Protein AF-A0A225DTZ7-F1 (afdb_monomer)

InterPro domains:
  IPR029058 Alpha/Beta hydrolase fold [G3DSA:3.40.50.1820] (4-87)
  IPR029058 Alpha/Beta hydrolase fold [SSF53474] (33-86)

Nearest PDB structures (foldseek):
  4f21-assembly6_F  TM=7.466E-01  e=1.133E-01  Francisella tularensis subsp. tularensis SCHU S4
  4f21-assembly5_E  TM=7.438E-01  e=1.487E-01  Francisella tularensis subsp. tularensis SCHU S4
  5aoa-assembly1_A  TM=7.988E-01  e=5.057E-01  Thermogutta terrifontis
  7bfr-assembly1_A  TM=8.041E-01  e=6.202E-01  Thermogutta terrifontis
  5ao9-assembly1_A  TM=8.011E-01  e=6.639E-01  Thermogutta terrifontis

Secondary structure (DSSP, 8-state):
--HHHHHHHHHHH-----HHHHHHTTSGGG---TTS----EEEEEETT-SSS-HHHHHHHHHH---TT--EEEEEETT-----TT-GGG-

Organism: NCBI:txid1908690

Solvent-accessible surface area (backbone atoms only — not comparable to full-atom values): 5616 Å² total; per-residue (Å²): 132,53,73,68,57,49,52,51,47,44,73,74,66,65,72,98,72,64,75,60,66,71,51,47,55,77,40,81,88,43,67,75,74,49,72,54,81,52,73,79,41,80,36,73,27,20,69,57,15,88,84,61,49,32,69,54,39,52,52,56,28,67,58,50,68,31,87,94,34,47,60,42,73,48,76,40,79,94,28,48,69,89,52,90,78,46,74,83,80,108

Sequence (90 aa):
MTANESNAAFAETATHDSRNILSDCLLETGHIDLTRPHVPLLFVGAEDDEIIPAQLCVKNAAAYKDVGSMANYVEFPKRGHFICGDPKWK

Radius of gyration: 16.47 Å; Cα contacts (8 Å, |Δi|>4): 103; chains: 1; bounding box: 37×22×41 Å

Mean predicted aligned error: 4.2 Å

Foldseek 3Di:
DDP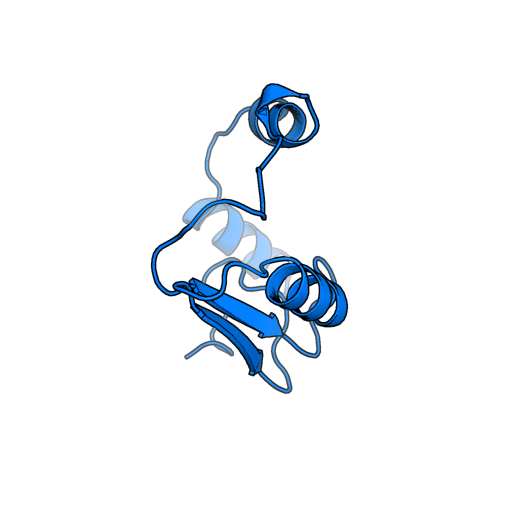VVVVVLCVVDPDDDDPVVVVVCVDPNVDDDLADADEEEEQEEECAAPPQHLVVSVVVQVSRDHPNYHRYYDYDYPDYDDDSNPPVVD

pLDDT: mean 92.77, std 4.6, range [74.81, 97.94]

Structure (mmCIF, N/CA/C/O backbone):
data_AF-A0A225DTZ7-F1
#
_entry.id   AF-A0A225DTZ7-F1
#
loop_
_atom_site.group_PDB
_atom_site.id
_atom_site.type_symbol
_atom_site.label_atom_id
_atom_site.label_alt_id
_atom_site.label_comp_id
_atom_site.label_asym_id
_atom_site.label_entity_id
_atom_site.label_seq_id
_atom_site.pdbx_PDB_ins_code
_atom_site.Cartn_x
_atom_site.Cartn_y
_atom_site.Cartn_z
_atom_site.occupancy
_atom_site.B_iso_or_equiv
_atom_site.auth_seq_id
_atom_site.auth_comp_id
_atom_site.auth_asym_id
_atom_site.auth_atom_id
_atom_site.pdbx_PDB_model_num
ATOM 1 N N . MET A 1 1 ? -18.905 4.489 12.657 1.00 74.81 1 MET A N 1
ATOM 2 C CA . MET A 1 1 ? -18.166 4.193 13.893 1.00 74.81 1 MET A CA 1
ATOM 3 C C . MET A 1 1 ? -18.548 5.227 14.936 1.00 74.81 1 MET A C 1
ATOM 5 O O . MET A 1 1 ? -18.477 6.419 14.653 1.00 74.81 1 MET A O 1
ATOM 9 N N . THR A 1 2 ? -19.022 4.784 16.092 1.00 92.06 2 THR A N 1
ATOM 10 C CA . THR A 1 2 ? -19.252 5.635 17.267 1.00 92.06 2 THR A CA 1
ATOM 11 C C . THR A 1 2 ? -17.939 5.861 18.024 1.00 92.06 2 THR A C 1
ATOM 13 O O . THR A 1 2 ? -16.963 5.142 17.815 1.00 92.06 2 THR A O 1
ATOM 16 N N . ALA A 1 3 ? -17.896 6.832 18.940 1.00 93.62 3 ALA A N 1
ATOM 17 C CA . ALA A 1 3 ? -16.700 7.076 19.753 1.00 93.62 3 ALA A CA 1
ATOM 18 C C . ALA A 1 3 ? -16.294 5.852 20.601 1.00 93.62 3 ALA A C 1
ATOM 20 O O . ALA A 1 3 ? -15.111 5.557 20.728 1.00 93.62 3 ALA A O 1
ATOM 21 N N . ASN A 1 4 ? -17.266 5.102 21.133 1.00 96.06 4 ASN A N 1
ATOM 22 C CA . ASN A 1 4 ? -16.988 3.899 21.923 1.00 96.06 4 ASN A CA 1
ATOM 23 C C . ASN A 1 4 ? -16.372 2.783 21.071 1.00 96.06 4 ASN A C 1
ATOM 25 O O . ASN A 1 4 ? -15.408 2.158 21.501 1.00 96.06 4 ASN A O 1
ATOM 29 N N . GLU A 1 5 ? -16.889 2.570 19.857 1.00 91.69 5 GLU A N 1
ATOM 30 C CA . GLU A 1 5 ? -16.316 1.613 18.900 1.00 91.69 5 GLU A CA 1
ATOM 31 C C . GLU A 1 5 ? -14.889 2.011 18.508 1.00 91.69 5 GLU A C 1
ATOM 33 O O . GLU A 1 5 ? -13.999 1.166 18.485 1.00 91.69 5 GLU A O 1
ATOM 38 N N . SER A 1 6 ? -14.652 3.307 18.281 1.00 91.31 6 SER A N 1
ATOM 39 C CA . SER A 1 6 ? -13.319 3.836 17.979 1.00 91.31 6 SER A CA 1
ATOM 40 C C . SER A 1 6 ? -12.328 3.600 19.115 1.00 91.31 6 SER A C 1
ATOM 42 O O . SER A 1 6 ? -11.198 3.187 18.871 1.00 91.31 6 SER A O 1
ATOM 44 N N . ASN A 1 7 ? -12.736 3.866 20.357 1.00 94.81 7 ASN A N 1
ATOM 45 C CA . ASN A 1 7 ? -11.876 3.695 21.526 1.00 94.81 7 ASN A CA 1
ATOM 46 C C . ASN A 1 7 ? -11.557 2.219 21.780 1.00 94.81 7 ASN A C 1
ATOM 48 O O . ASN A 1 7 ? -10.427 1.893 22.134 1.00 94.81 7 ASN A O 1
ATOM 52 N N . ALA A 1 8 ? -12.537 1.332 21.581 1.00 94.12 8 ALA A N 1
ATOM 53 C CA . ALA A 1 8 ? -12.331 -0.107 21.690 1.00 94.12 8 ALA A CA 1
ATOM 54 C C . ALA A 1 8 ? -11.340 -0.607 20.627 1.00 94.12 8 ALA A C 1
ATOM 56 O O . ALA A 1 8 ? -10.369 -1.271 20.979 1.00 94.12 8 ALA A O 1
ATOM 57 N N . ALA A 1 9 ? -11.524 -0.212 19.360 1.00 92.38 9 ALA A N 1
ATOM 58 C CA . ALA A 1 9 ? -10.602 -0.557 18.278 1.00 92.38 9 ALA A CA 1
ATOM 59 C C . ALA A 1 9 ? -9.183 -0.031 18.547 1.00 92.38 9 ALA A C 1
ATOM 61 O O . ALA A 1 9 ? -8.212 -0.762 18.381 1.00 92.38 9 ALA A O 1
ATOM 62 N N . PHE A 1 10 ? -9.054 1.207 19.037 1.00 92.38 10 PHE A N 1
ATOM 63 C CA . PHE A 1 10 ? -7.760 1.762 19.434 1.00 92.38 10 PHE A CA 1
ATOM 64 C C . PHE A 1 10 ? -7.102 0.930 20.540 1.00 92.38 10 PHE A C 1
ATOM 66 O O . PHE A 1 10 ? -5.938 0.567 20.415 1.00 92.38 10 PHE A O 1
ATOM 73 N N . ALA A 1 11 ? -7.833 0.594 21.604 1.00 94.44 11 ALA A N 1
ATOM 74 C CA . ALA A 1 11 ? -7.290 -0.202 22.703 1.00 94.44 11 ALA A CA 1
ATOM 75 C C . ALA A 1 11 ? -6.848 -1.610 22.262 1.00 94.44 11 ALA A C 1
ATOM 77 O O . ALA A 1 11 ? -5.903 -2.153 22.829 1.00 94.44 11 ALA A O 1
ATOM 78 N N . GLU A 1 12 ? -7.518 -2.192 21.265 1.00 94.06 12 GLU A N 1
ATOM 79 C CA . GLU A 1 12 ? -7.208 -3.523 20.738 1.00 94.06 12 GLU A CA 1
ATOM 80 C C . GLU A 1 12 ? -6.028 -3.520 19.758 1.00 94.06 12 GLU A C 1
ATOM 82 O O . GLU A 1 12 ? -5.181 -4.412 19.818 1.00 94.06 12 GLU A O 1
ATOM 87 N N . THR A 1 13 ? -5.963 -2.540 18.849 1.00 92.12 13 THR A N 1
ATOM 88 C CA . THR A 1 13 ? -5.049 -2.601 17.696 1.00 92.12 13 THR A CA 1
ATOM 89 C C . THR A 1 13 ? -3.927 -1.569 17.717 1.00 92.12 13 THR A C 1
ATOM 91 O O . THR A 1 13 ? -3.012 -1.674 16.901 1.00 92.12 13 THR A O 1
ATOM 94 N N . ALA A 1 14 ? -3.983 -0.543 18.571 1.00 91.06 14 ALA A N 1
ATOM 95 C CA . ALA A 1 14 ? -2.943 0.482 18.591 1.00 91.06 14 ALA A CA 1
ATOM 96 C C . ALA A 1 14 ? -1.624 -0.080 19.136 1.00 91.06 14 ALA A C 1
ATOM 98 O O . ALA A 1 14 ? -1.558 -0.654 20.224 1.00 91.06 14 ALA A O 1
ATOM 99 N N . THR A 1 15 ? -0.548 0.139 18.388 1.00 88.31 15 THR A N 1
ATOM 100 C CA . THR A 1 15 ? 0.812 -0.229 18.778 1.00 88.31 15 THR A CA 1
ATOM 101 C C . THR A 1 15 ? 1.592 1.006 19.210 1.00 88.31 15 THR A C 1
ATOM 103 O O . THR A 1 15 ? 1.436 2.091 18.651 1.00 88.31 15 THR A O 1
ATOM 106 N N . HIS A 1 16 ? 2.461 0.846 20.207 1.00 86.62 16 HIS A N 1
ATOM 107 C CA . HIS A 1 16 ? 3.365 1.911 20.629 1.00 86.62 16 HIS A CA 1
ATOM 108 C C . HIS A 1 16 ? 4.518 1.994 19.633 1.00 86.62 16 HIS A C 1
ATOM 110 O O . HIS A 1 16 ? 5.435 1.178 19.698 1.00 86.62 16 HIS A O 1
ATOM 116 N N . ASP A 1 17 ? 4.462 2.961 18.722 1.00 84.94 17 ASP A N 1
ATOM 117 C CA . ASP A 1 17 ? 5.516 3.171 17.735 1.00 84.94 17 ASP A CA 1
ATOM 118 C C . ASP A 1 17 ? 6.021 4.620 17.731 1.00 84.94 17 ASP A C 1
ATOM 120 O O . ASP A 1 17 ? 5.303 5.567 18.080 1.00 84.94 17 ASP A O 1
ATOM 124 N N . SER A 1 18 ? 7.290 4.799 17.370 1.00 87.62 18 SER A N 1
ATOM 125 C CA . SER A 1 18 ? 7.902 6.119 17.264 1.00 87.62 18 SER A CA 1
ATOM 126 C C . SER A 1 18 ? 7.415 6.820 16.004 1.00 87.62 18 SER A C 1
ATOM 128 O O . SER A 1 18 ? 7.498 6.282 14.903 1.00 87.62 18 SER A O 1
ATOM 130 N N . ARG A 1 19 ? 7.025 8.092 16.129 1.00 81.00 19 ARG A N 1
ATOM 131 C CA . ARG A 1 19 ? 6.717 8.935 14.960 1.00 81.00 19 ARG A CA 1
ATOM 132 C C . ARG A 1 19 ? 7.892 9.069 13.983 1.00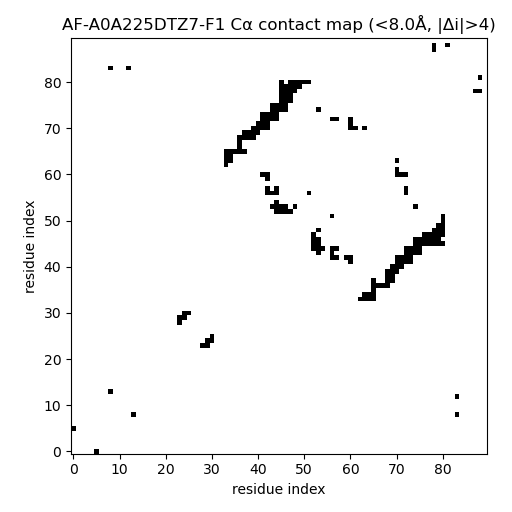 81.00 19 ARG A C 1
ATOM 134 O O . ARG A 1 19 ? 7.666 9.353 12.809 1.00 81.00 19 ARG A O 1
ATOM 141 N N . ASN A 1 20 ? 9.123 8.852 14.445 1.00 83.31 20 ASN A N 1
ATOM 142 C CA . ASN A 1 20 ? 10.305 8.948 13.593 1.00 83.31 20 ASN A CA 1
ATOM 143 C C . ASN A 1 20 ? 10.375 7.807 12.570 1.00 83.31 20 ASN A C 1
ATOM 145 O O . ASN A 1 20 ? 10.812 8.049 11.454 1.00 83.31 20 ASN A O 1
ATOM 149 N N . ILE A 1 21 ? 9.860 6.613 12.892 1.00 82.31 21 ILE A N 1
ATOM 150 C CA . ILE A 1 21 ? 9.916 5.450 11.989 1.00 82.31 21 ILE A CA 1
ATOM 151 C C . ILE A 1 21 ? 9.190 5.731 10.667 1.00 82.31 21 ILE A C 1
ATOM 153 O O . ILE A 1 21 ? 9.710 5.425 9.600 1.00 82.31 21 ILE A O 1
ATOM 157 N N . LEU A 1 22 ? 8.035 6.401 10.714 1.00 81.69 22 LEU A N 1
ATOM 158 C CA . LEU A 1 22 ? 7.316 6.815 9.503 1.00 81.69 22 LEU A CA 1
ATOM 159 C C . LEU A 1 22 ? 8.060 7.898 8.709 1.00 81.69 22 LEU A C 1
ATOM 161 O O . LEU A 1 22 ? 7.919 7.984 7.492 1.00 81.69 22 LEU A O 1
ATOM 165 N N . SER A 1 23 ? 8.836 8.738 9.395 1.00 84.88 23 SER A N 1
ATOM 166 C CA . SER A 1 23 ? 9.563 9.846 8.768 1.00 84.88 23 SER A CA 1
ATOM 167 C C . SER A 1 23 ? 10.821 9.361 8.044 1.00 84.88 23 SER A C 1
ATOM 169 O O . SER A 1 23 ? 11.182 9.920 7.011 1.00 84.88 23 SER A O 1
ATOM 171 N N . ASP A 1 24 ? 11.454 8.293 8.534 1.00 85.94 24 ASP A N 1
ATOM 172 C CA . ASP A 1 24 ? 12.672 7.725 7.947 1.00 85.94 24 ASP A CA 1
ATOM 173 C C . ASP A 1 24 ? 12.447 7.174 6.530 1.00 85.94 24 ASP A C 1
ATOM 175 O O . ASP A 1 24 ? 13.354 7.209 5.696 1.00 85.94 24 ASP A O 1
ATOM 179 N N . CYS A 1 25 ? 11.224 6.732 6.212 1.00 85.06 25 CYS A N 1
ATOM 180 C CA . CYS A 1 25 ? 10.847 6.310 4.859 1.00 85.06 25 CYS A CA 1
ATOM 181 C C . CYS A 1 25 ? 10.876 7.456 3.832 1.00 85.06 25 CYS A C 1
ATOM 183 O O . CYS A 1 25 ? 10.893 7.189 2.633 1.00 85.06 25 CYS A O 1
ATOM 185 N N . LEU A 1 26 ? 10.868 8.716 4.283 1.00 88.19 26 LEU A N 1
ATOM 186 C CA . LEU A 1 26 ? 10.944 9.904 3.425 1.00 88.19 26 LEU A CA 1
ATOM 187 C C . LEU A 1 26 ? 12.385 10.389 3.207 1.00 88.19 26 LEU A C 1
ATOM 189 O O . LEU A 1 26 ? 12.606 11.318 2.431 1.00 88.19 26 LEU A O 1
ATOM 193 N N . LEU A 1 27 ? 13.355 9.799 3.910 1.00 90.94 27 LEU A N 1
ATOM 194 C CA . LEU A 1 27 ? 14.776 10.095 3.758 1.00 90.94 27 LEU A CA 1
ATOM 195 C C . LEU A 1 27 ? 15.399 9.218 2.662 1.00 90.94 27 LEU A C 1
ATOM 197 O O . LEU A 1 27 ? 14.795 8.262 2.183 1.00 90.94 27 LEU A O 1
ATOM 201 N N . GLU A 1 28 ? 16.658 9.495 2.318 1.00 91.81 28 GLU A N 1
ATOM 202 C CA . GLU A 1 28 ? 17.449 8.705 1.357 1.00 91.81 28 GLU A CA 1
ATOM 203 C C . GLU A 1 28 ? 17.480 7.203 1.692 1.00 91.81 28 GLU A C 1
ATOM 205 O O . GLU A 1 28 ? 17.528 6.355 0.805 1.00 91.81 28 GLU A O 1
ATOM 210 N N . THR A 1 29 ? 17.395 6.848 2.976 1.00 89.69 29 THR A N 1
ATOM 211 C CA . THR A 1 29 ? 17.328 5.455 3.443 1.00 89.69 29 THR A CA 1
ATOM 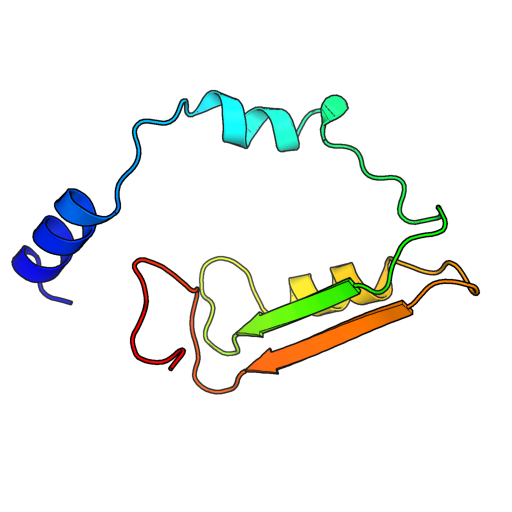212 C C . THR A 1 29 ? 16.073 4.713 2.987 1.00 89.69 29 THR A C 1
ATOM 214 O O . THR A 1 29 ? 16.090 3.486 2.928 1.00 89.69 29 THR A O 1
ATOM 217 N N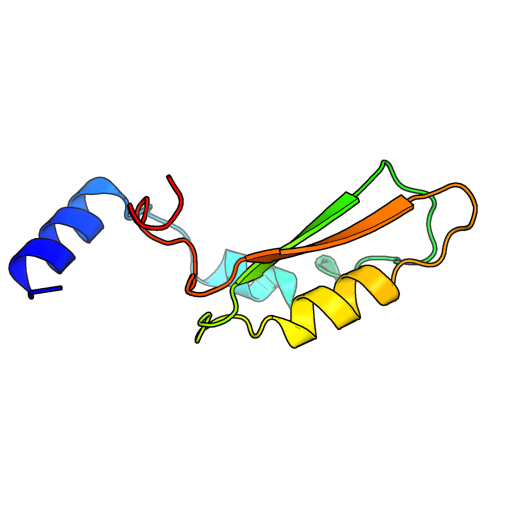 . GLY A 1 30 ? 14.996 5.435 2.669 1.00 89.06 30 GLY A N 1
ATOM 218 C CA . GLY A 1 30 ? 13.757 4.889 2.119 1.00 89.06 30 GLY A CA 1
ATOM 219 C C . GLY A 1 30 ? 13.752 4.761 0.593 1.00 89.06 30 GLY A C 1
ATOM 220 O O . GLY A 1 30 ? 12.758 4.298 0.035 1.00 89.06 30 GLY A O 1
ATOM 221 N N . HIS A 1 31 ? 14.823 5.161 -0.102 1.00 92.38 31 HIS A N 1
ATOM 222 C CA . HIS A 1 31 ? 14.882 5.095 -1.559 1.00 92.38 31 HIS A CA 1
ATOM 223 C C . HIS A 1 31 ? 14.862 3.643 -2.067 1.00 92.38 31 HIS A C 1
ATOM 225 O O . HIS A 1 31 ? 15.685 2.811 -1.679 1.00 92.38 31 HIS A O 1
ATOM 231 N N . ILE A 1 32 ? 13.964 3.357 -3.013 1.00 92.00 32 ILE A N 1
ATOM 232 C CA . ILE A 1 32 ? 13.829 2.047 -3.660 1.00 92.00 32 ILE A CA 1
ATOM 233 C C . ILE A 1 32 ? 14.265 2.162 -5.121 1.00 92.00 32 ILE A C 1
ATOM 235 O O . ILE A 1 32 ? 13.732 2.967 -5.880 1.00 92.00 32 ILE A O 1
ATOM 239 N N . ASP A 1 33 ? 15.204 1.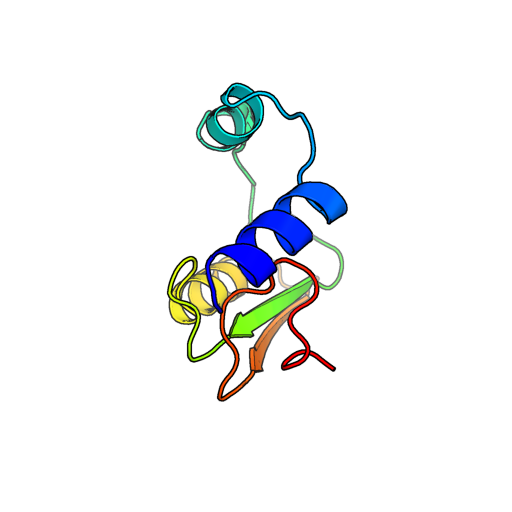311 -5.536 1.00 93.94 33 ASP A N 1
ATOM 240 C CA . ASP A 1 33 ? 15.574 1.168 -6.944 1.00 93.94 33 ASP A CA 1
ATOM 241 C C . ASP A 1 33 ? 14.583 0.244 -7.670 1.00 93.94 33 ASP A C 1
ATOM 243 O O . ASP A 1 33 ? 14.679 -0.984 -7.613 1.00 93.94 33 ASP A O 1
ATOM 247 N N . LEU A 1 34 ? 13.630 0.866 -8.365 1.00 94.56 34 LEU A N 1
ATOM 248 C CA . LEU A 1 34 ? 12.539 0.207 -9.094 1.00 94.56 34 LEU A CA 1
ATOM 249 C C . LEU A 1 34 ? 12.992 -0.491 -10.389 1.00 94.56 34 LEU A C 1
ATOM 251 O O . LEU A 1 34 ? 12.184 -1.139 -11.057 1.00 94.56 34 LEU A O 1
ATOM 255 N N . THR A 1 35 ? 14.263 -0.340 -10.773 1.00 94.12 35 THR A N 1
ATOM 256 C CA . THR A 1 35 ? 14.821 -0.961 -11.985 1.00 94.12 35 THR A CA 1
ATOM 257 C C . THR A 1 35 ? 15.400 -2.347 -11.730 1.00 94.12 35 THR A C 1
ATOM 259 O O . THR A 1 35 ? 15.700 -3.074 -12.676 1.00 94.12 35 THR A O 1
ATOM 262 N N . ARG A 1 36 ? 15.563 -2.729 -10.459 1.00 95.38 36 ARG A N 1
ATOM 263 C CA . ARG A 1 36 ? 16.163 -4.009 -10.087 1.00 95.38 36 ARG A CA 1
ATOM 264 C C . ARG A 1 36 ? 15.189 -5.168 -10.301 1.00 95.38 36 ARG A C 1
ATOM 266 O O . ARG A 1 36 ? 14.001 -5.015 -10.015 1.00 95.38 36 ARG A O 1
ATOM 273 N N . PRO A 1 37 ? 15.695 -6.353 -10.688 1.00 96.75 37 PRO A N 1
ATOM 274 C CA . PRO A 1 37 ? 14.902 -7.573 -10.674 1.00 96.75 37 PRO A CA 1
ATOM 275 C C . PRO A 1 37 ? 14.314 -7.849 -9.288 1.00 96.75 37 PRO A C 1
ATOM 277 O O . PRO A 1 37 ? 14.989 -7.667 -8.268 1.00 96.75 37 PRO A O 1
ATOM 280 N N . HIS A 1 38 ? 13.072 -8.319 -9.255 1.00 95.75 38 HIS A N 1
ATOM 281 C CA . HIS A 1 38 ? 12.315 -8.569 -8.038 1.00 95.75 38 HIS A CA 1
ATOM 282 C C . HIS A 1 38 ? 11.424 -9.810 -8.165 1.00 95.75 38 HIS A C 1
ATOM 284 O O . HIS A 1 38 ? 11.097 -10.288 -9.250 1.00 95.75 38 HIS A O 1
ATOM 290 N N . VAL A 1 39 ? 11.008 -10.344 -7.017 1.00 96.50 39 VAL A N 1
ATOM 291 C CA . VAL A 1 39 ? 9.984 -11.394 -6.962 1.00 96.50 39 VAL A CA 1
ATOM 292 C C . VAL A 1 39 ? 8.634 -10.851 -7.443 1.00 96.50 39 VAL A C 1
ATOM 294 O O . VAL A 1 39 ? 8.430 -9.638 -7.395 1.00 96.50 39 VAL A O 1
ATOM 297 N N . PRO A 1 40 ? 7.687 -11.702 -7.870 1.00 96.19 40 PRO A N 1
ATOM 298 C CA . PRO A 1 40 ? 6.343 -11.253 -8.209 1.00 96.19 40 PRO A CA 1
ATOM 299 C C . PRO A 1 40 ? 5.710 -10.390 -7.109 1.00 96.19 40 PRO A C 1
ATOM 301 O O . PRO A 1 40 ? 5.616 -10.819 -5.958 1.00 96.19 40 PRO A O 1
ATOM 304 N N . LEU A 1 41 ? 5.268 -9.187 -7.472 1.00 96.88 41 LEU A N 1
ATOM 305 C CA . LEU A 1 41 ? 4.588 -8.246 -6.585 1.00 96.88 41 LEU A CA 1
ATOM 306 C C . LEU A 1 41 ? 3.123 -8.094 -6.997 1.00 96.88 41 LEU A C 1
ATOM 308 O O . LEU A 1 41 ? 2.797 -8.023 -8.185 1.00 96.88 41 LEU A O 1
ATOM 312 N N . LEU A 1 42 ? 2.245 -7.995 -6.001 1.00 97.19 42 LEU A N 1
ATOM 313 C CA . LEU A 1 42 ? 0.844 -7.634 -6.180 1.00 97.19 42 LEU A CA 1
ATOM 314 C C . LEU A 1 42 ? 0.559 -6.353 -5.399 1.00 97.19 42 LEU A C 1
ATOM 316 O O . LEU A 1 42 ? 0.609 -6.340 -4.171 1.00 97.19 42 LEU A O 1
ATOM 320 N N . PHE A 1 43 ? 0.234 -5.293 -6.124 1.00 97.50 43 PHE A N 1
ATOM 321 C CA . PHE A 1 43 ? -0.265 -4.047 -5.569 1.00 97.50 43 PHE A CA 1
ATOM 322 C C . PHE A 1 43 ? -1.778 -4.136 -5.422 1.00 97.50 43 PHE A C 1
ATOM 324 O O . PHE A 1 43 ? -2.483 -4.557 -6.340 1.00 97.50 43 PHE A O 1
ATOM 331 N N . VAL A 1 44 ? -2.270 -3.712 -4.265 1.00 96.69 44 VAL A N 1
ATOM 332 C CA . VAL A 1 44 ? -3.694 -3.693 -3.948 1.00 96.69 44 VAL A CA 1
ATOM 333 C C . VAL A 1 44 ? -4.122 -2.248 -3.733 1.00 96.69 44 VAL A C 1
ATOM 335 O O . VAL A 1 44 ? -3.457 -1.500 -3.017 1.00 96.69 44 VAL A O 1
ATOM 338 N N . GLY A 1 45 ? -5.208 -1.847 -4.385 1.00 96.75 45 GLY A N 1
ATOM 339 C CA . GLY A 1 45 ? -5.881 -0.574 -4.142 1.00 96.75 45 GLY A CA 1
ATOM 340 C C . GLY A 1 45 ? -7.325 -0.791 -3.708 1.00 96.75 45 GLY A C 1
ATOM 341 O O . GLY A 1 45 ? -7.920 -1.827 -4.004 1.00 96.75 45 GLY A O 1
ATOM 342 N N . ALA A 1 46 ? -7.882 0.196 -3.017 1.00 96.94 46 ALA A N 1
ATOM 343 C CA . ALA A 1 46 ? -9.282 0.227 -2.622 1.00 96.94 46 ALA A CA 1
ATOM 344 C C . ALA A 1 46 ? -9.947 1.466 -3.239 1.00 96.94 46 ALA A C 1
ATOM 346 O O . ALA A 1 46 ? -9.388 2.558 -3.156 1.00 96.94 46 ALA A O 1
ATOM 347 N N . GLU A 1 47 ? -11.105 1.281 -3.879 1.00 95.81 47 GLU A N 1
ATOM 348 C CA . GLU A 1 47 ? -11.826 2.344 -4.607 1.00 95.81 47 GLU A CA 1
ATOM 349 C C . GLU A 1 47 ? -12.162 3.549 -3.710 1.00 95.81 47 GLU A C 1
ATOM 351 O O . GLU A 1 47 ? -11.976 4.692 -4.118 1.00 95.81 47 GLU A O 1
ATOM 356 N N . ASP A 1 48 ? -12.580 3.285 -2.469 1.00 95.75 48 ASP A N 1
ATOM 357 C CA . ASP A 1 48 ? -13.003 4.286 -1.483 1.00 95.75 48 ASP A CA 1
ATOM 358 C C . ASP A 1 48 ? -11.890 4.589 -0.449 1.00 95.75 48 ASP A C 1
ATOM 360 O O . ASP A 1 48 ? -12.178 4.944 0.700 1.00 95.75 48 ASP A O 1
ATOM 364 N N . ASP A 1 49 ? -10.609 4.354 -0.774 1.00 96.50 49 ASP A N 1
ATOM 365 C CA . ASP A 1 49 ? -9.495 4.675 0.134 1.00 96.50 49 ASP A CA 1
ATOM 366 C C . ASP A 1 49 ? -9.201 6.186 0.143 1.00 96.50 49 ASP A C 1
ATOM 368 O O . ASP A 1 49 ? -8.654 6.749 -0.805 1.00 96.50 49 ASP A O 1
ATOM 372 N N . GLU A 1 50 ? -9.544 6.830 1.259 1.00 94.75 50 GLU A N 1
ATOM 373 C CA . GLU A 1 50 ? -9.345 8.266 1.504 1.00 94.75 50 GLU A CA 1
ATOM 374 C C . GLU A 1 50 ? -7.945 8.615 2.056 1.00 94.75 50 GLU A C 1
ATOM 376 O O . GLU A 1 50 ? -7.612 9.791 2.205 1.00 94.75 50 GLU A O 1
ATOM 381 N N . ILE A 1 51 ? -7.119 7.618 2.399 1.00 94.81 51 ILE A N 1
ATOM 382 C CA . ILE A 1 51 ? -5.752 7.812 2.913 1.00 94.81 51 ILE A CA 1
ATOM 383 C C . ILE A 1 51 ? -4.744 7.637 1.776 1.00 94.81 51 ILE A C 1
ATOM 385 O O . ILE A 1 51 ? -3.882 8.494 1.571 1.00 94.81 51 ILE A O 1
ATOM 389 N N . ILE A 1 52 ? -4.858 6.534 1.032 1.00 94.50 52 ILE A N 1
ATOM 390 C CA . ILE A 1 52 ? -3.978 6.166 -0.079 1.00 94.50 52 ILE A CA 1
ATOM 391 C C . ILE A 1 52 ? -4.830 5.955 -1.338 1.00 94.50 52 ILE A C 1
ATOM 393 O O . ILE A 1 52 ? -5.387 4.875 -1.527 1.00 94.50 52 ILE A O 1
ATOM 397 N N . PRO A 1 53 ? -4.903 6.942 -2.248 1.00 94.94 53 PRO A N 1
ATOM 398 C CA . PRO A 1 53 ? -5.734 6.826 -3.441 1.00 94.94 53 PRO A CA 1
ATOM 399 C C . PRO A 1 53 ? -5.336 5.630 -4.313 1.00 94.94 53 PRO A C 1
ATOM 401 O O . PRO A 1 53 ? -4.154 5.447 -4.620 1.00 94.94 53 PRO A O 1
ATOM 404 N N . ALA A 1 54 ? -6.318 4.878 -4.818 1.00 96.00 54 ALA A N 1
ATOM 405 C CA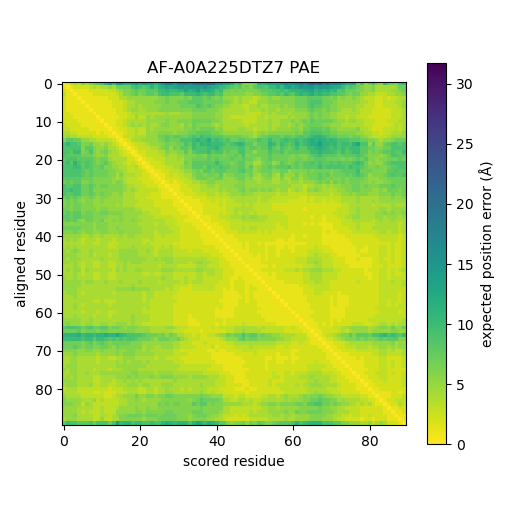 . ALA A 1 54 ? -6.100 3.716 -5.689 1.00 96.00 54 ALA A CA 1
ATOM 406 C C . ALA A 1 54 ? -5.177 4.014 -6.890 1.00 96.00 54 ALA A C 1
ATOM 408 O O . ALA A 1 54 ? -4.295 3.221 -7.233 1.00 96.00 54 ALA A O 1
ATOM 409 N N . GLN A 1 55 ? -5.300 5.213 -7.470 1.00 96.0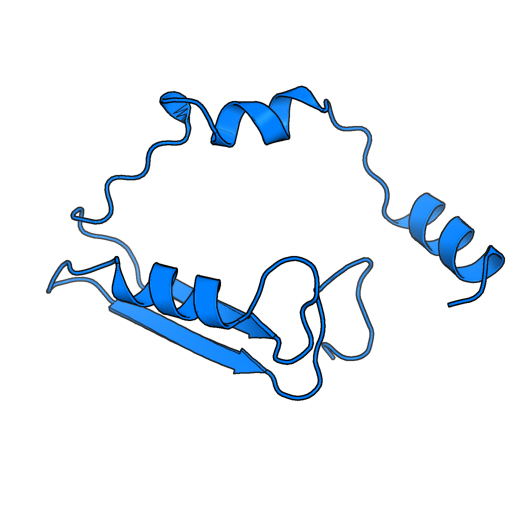6 55 GLN A N 1
ATOM 410 C CA . GLN A 1 55 ? -4.465 5.670 -8.582 1.00 96.06 55 GLN A CA 1
ATOM 411 C C . GLN A 1 55 ? -2.966 5.736 -8.231 1.00 96.06 55 GLN A C 1
ATOM 413 O O . GLN A 1 55 ? -2.121 5.568 -9.115 1.00 96.06 55 GLN A O 1
ATOM 418 N N . LEU A 1 56 ? -2.607 5.976 -6.965 1.00 96.38 56 LEU A N 1
ATOM 419 C CA . LEU A 1 56 ? -1.214 5.935 -6.521 1.00 96.38 56 LEU A CA 1
ATOM 420 C C . LEU A 1 56 ? -0.669 4.503 -6.573 1.00 96.38 56 LEU A C 1
ATOM 422 O O . LEU A 1 56 ? 0.428 4.295 -7.086 1.00 96.38 56 LEU A O 1
ATOM 426 N N . CYS A 1 57 ? -1.448 3.510 -6.140 1.00 96.94 57 CYS A N 1
ATOM 427 C CA . CYS A 1 57 ? -1.065 2.100 -6.238 1.00 96.94 57 CYS A CA 1
ATOM 428 C C . CYS A 1 57 ? -0.874 1.654 -7.696 1.00 96.94 57 CYS A C 1
ATOM 430 O O . CYS A 1 57 ? 0.091 0.949 -7.990 1.00 96.94 57 CYS A O 1
ATOM 432 N N . VAL A 1 58 ? -1.722 2.125 -8.620 1.00 97.38 58 VAL A N 1
ATOM 433 C CA . VAL A 1 58 ? -1.548 1.892 -10.068 1.00 97.38 58 VAL A CA 1
ATOM 434 C C . VAL A 1 58 ? -0.215 2.459 -10.560 1.00 97.38 58 VAL A C 1
ATOM 436 O O . VAL A 1 58 ? 0.542 1.769 -11.245 1.00 97.38 58 VAL A O 1
ATOM 439 N N . LYS A 1 59 ? 0.094 3.713 -10.201 1.00 97.31 59 LYS A N 1
ATOM 440 C CA . LYS A 1 59 ? 1.363 4.359 -10.575 1.00 97.31 59 LYS A CA 1
ATOM 441 C C . LYS A 1 59 ? 2.564 3.608 -10.008 1.00 97.31 59 LYS A C 1
ATOM 443 O O . LYS A 1 59 ? 3.541 3.423 -10.728 1.00 97.31 59 LYS A O 1
ATOM 448 N N . ASN A 1 60 ? 2.474 3.151 -8.760 1.00 96.25 60 ASN A N 1
ATOM 449 C CA . ASN A 1 60 ? 3.533 2.385 -8.113 1.00 96.25 60 ASN A CA 1
ATOM 450 C C . ASN A 1 60 ? 3.764 1.049 -8.823 1.00 96.25 60 ASN A C 1
ATOM 452 O O . ASN A 1 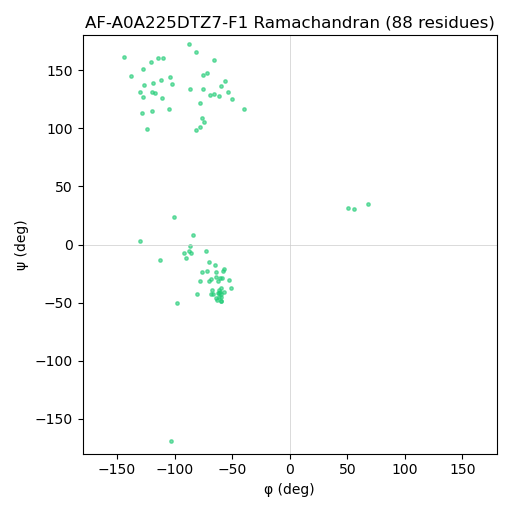60 ? 4.908 0.744 -9.135 1.00 96.25 60 ASN A O 1
ATOM 456 N N . ALA A 1 61 ? 2.708 0.301 -9.156 1.00 96.81 61 ALA A N 1
ATOM 457 C CA . ALA A 1 61 ? 2.830 -0.953 -9.901 1.00 96.81 61 ALA A CA 1
ATOM 458 C C . ALA A 1 61 ? 3.493 -0.746 -11.274 1.00 96.81 61 ALA A C 1
ATOM 460 O O . ALA A 1 61 ? 4.422 -1.466 -11.629 1.00 96.81 61 ALA A O 1
ATOM 461 N N . ALA A 1 62 ? 3.074 0.286 -12.013 1.00 96.31 62 ALA A N 1
ATOM 462 C CA . ALA A 1 62 ? 3.609 0.605 -13.339 1.00 96.31 62 ALA A CA 1
ATOM 463 C C . ALA A 1 62 ? 5.053 1.149 -13.328 1.00 96.31 62 ALA A C 1
ATOM 465 O O . ALA A 1 62 ? 5.693 1.244 -14.382 1.00 96.31 62 ALA A O 1
ATOM 466 N N . ALA A 1 63 ? 5.566 1.560 -12.167 1.00 96.88 63 ALA A N 1
ATOM 467 C CA . ALA A 1 63 ? 6.922 2.075 -12.041 1.00 96.88 63 ALA A CA 1
ATOM 468 C C . ALA A 1 63 ? 7.984 0.959 -12.064 1.00 96.88 63 ALA A C 1
ATOM 470 O O . ALA A 1 63 ? 9.120 1.223 -12.460 1.00 96.88 63 ALA A O 1
ATOM 471 N N . TYR A 1 64 ? 7.608 -0.277 -11.719 1.00 96.38 64 TYR A N 1
ATOM 472 C CA . TYR A 1 64 ? 8.457 -1.461 -11.854 1.00 96.38 64 TYR A CA 1
ATOM 473 C C . TYR A 1 64 ? 8.472 -1.925 -13.313 1.00 96.38 64 TYR A C 1
ATOM 475 O O . TYR A 1 64 ? 7.424 -2.193 -13.900 1.00 96.38 64 TYR A O 1
ATOM 483 N N . LYS A 1 65 ? 9.662 -1.981 -13.922 1.00 92.44 65 LYS A N 1
ATOM 484 C CA . LYS A 1 65 ? 9.821 -2.201 -15.375 1.00 92.44 65 LYS A CA 1
ATOM 485 C C . LYS A 1 65 ? 10.806 -3.306 -15.745 1.00 92.44 65 LYS A C 1
ATOM 487 O O . LYS A 1 65 ? 11.070 -3.493 -16.932 1.00 92.44 65 LYS A O 1
ATOM 492 N N . ASP A 1 66 ? 11.376 -4.002 -14.763 1.00 95.31 66 ASP A N 1
ATOM 493 C CA . ASP A 1 66 ? 12.274 -5.118 -15.050 1.00 95.31 66 ASP A CA 1
ATOM 494 C C . ASP A 1 66 ? 11.532 -6.220 -15.822 1.00 95.31 66 ASP A C 1
ATOM 496 O O . ASP A 1 66 ? 10.468 -6.679 -15.413 1.00 95.31 66 ASP A O 1
ATOM 500 N N . VAL A 1 67 ? 12.103 -6.648 -16.948 1.00 91.56 67 VAL A N 1
ATOM 501 C CA . VAL A 1 67 ? 11.458 -7.579 -17.892 1.00 91.56 67 VAL A CA 1
ATOM 502 C C . VAL A 1 67 ? 11.370 -9.013 -17.371 1.00 91.56 67 VAL A C 1
ATOM 504 O O . VAL A 1 67 ? 10.543 -9.786 -17.851 1.00 91.56 67 VAL A O 1
ATOM 507 N N . GLY A 1 68 ? 12.241 -9.385 -16.428 1.00 93.88 68 GLY A N 1
ATOM 508 C CA . GLY A 1 68 ? 12.240 -10.700 -15.787 1.00 93.88 68 GLY A CA 1
ATOM 509 C C . GLY A 1 68 ? 11.322 -10.770 -14.568 1.00 93.88 68 GLY A C 1
ATOM 510 O O . GLY A 1 68 ? 11.149 -11.847 -13.996 1.00 93.88 68 GLY A O 1
ATOM 511 N N . SER A 1 69 ? 10.738 -9.638 -14.180 1.00 96.25 69 SER A N 1
ATOM 512 C CA . SER A 1 69 ? 9.945 -9.480 -12.970 1.00 96.25 69 SER A CA 1
ATOM 513 C C . SER A 1 69 ? 8.486 -9.179 -13.303 1.00 96.25 69 SER A C 1
ATOM 515 O O . SER A 1 69 ? 8.141 -8.774 -14.411 1.00 96.25 69 SER A O 1
ATOM 517 N N . MET A 1 70 ? 7.599 -9.399 -12.333 1.00 95.75 70 MET A N 1
ATOM 518 C CA . MET A 1 70 ? 6.163 -9.173 -12.499 1.00 95.75 70 MET A CA 1
ATOM 519 C C . MET A 1 70 ? 5.642 -8.282 -11.378 1.00 95.75 70 MET A C 1
ATOM 521 O O . MET A 1 70 ? 5.831 -8.593 -10.203 1.00 95.75 70 MET A O 1
ATOM 525 N N . ALA A 1 71 ? 4.960 -7.202 -11.745 1.00 96.88 71 ALA A N 1
ATOM 526 C CA . ALA A 1 71 ? 4.224 -6.337 -10.834 1.00 96.88 71 ALA A CA 1
ATOM 527 C C . ALA A 1 71 ? 2.799 -6.167 -11.367 1.00 96.88 71 ALA A C 1
ATOM 529 O O . ALA A 1 71 ? 2.592 -5.577 -12.426 1.00 96.88 71 ALA A O 1
ATOM 530 N N . ASN A 1 72 ? 1.821 -6.696 -10.635 1.00 96.56 72 ASN A N 1
ATOM 531 C CA . ASN A 1 72 ? 0.409 -6.594 -10.996 1.00 96.56 72 ASN A CA 1
ATOM 532 C C . ASN A 1 72 ? -0.329 -5.668 -10.036 1.00 96.56 72 ASN A C 1
ATOM 534 O O . ASN A 1 72 ? 0.110 -5.441 -8.912 1.00 96.56 72 ASN A O 1
ATOM 538 N N . TYR A 1 73 ? -1.481 -5.176 -10.477 1.00 97.94 73 TYR A N 1
ATOM 539 C CA . TYR A 1 73 ? -2.369 -4.348 -9.677 1.00 97.94 73 TYR A CA 1
ATOM 540 C C . TYR A 1 73 ? -3.786 -4.924 -9.672 1.00 97.94 73 TYR A C 1
ATOM 542 O O . TYR A 1 73 ? -4.287 -5.339 -10.719 1.00 97.94 73 TYR A O 1
ATOM 550 N N . VAL A 1 74 ? -4.423 -4.933 -8.502 1.00 97.69 74 VAL A N 1
ATOM 551 C CA . VAL A 1 74 ? -5.838 -5.274 -8.322 1.00 97.69 74 VAL A CA 1
ATOM 552 C C . VAL A 1 74 ? -6.506 -4.188 -7.486 1.00 97.69 74 VAL A C 1
ATOM 554 O O . VAL A 1 74 ? -6.013 -3.820 -6.420 1.00 97.69 74 VAL A O 1
ATOM 557 N N . GLU A 1 75 ? -7.647 -3.704 -7.965 1.00 96.94 75 GLU A N 1
ATOM 558 C CA . GLU A 1 75 ? -8.501 -2.771 -7.234 1.00 96.94 75 GLU A CA 1
ATOM 559 C C . GLU A 1 75 ? -9.697 -3.507 -6.631 1.00 96.94 75 GLU A C 1
ATOM 561 O O . GLU A 1 75 ? -10.314 -4.351 -7.288 1.00 96.94 75 GLU A O 1
ATOM 566 N N . PHE A 1 76 ? -10.037 -3.175 -5.387 1.00 95.94 76 PHE A N 1
ATOM 567 C CA . PHE A 1 76 ? -11.217 -3.695 -4.712 1.00 95.94 76 PHE A CA 1
ATOM 568 C C . PHE A 1 76 ? -12.317 -2.629 -4.660 1.00 95.94 76 PHE A C 1
ATOM 570 O O . PHE A 1 76 ? -12.139 -1.604 -3.993 1.00 95.94 76 PHE A O 1
ATOM 577 N N . PRO A 1 77 ? -13.467 -2.870 -5.317 1.00 95.50 77 PRO A N 1
ATOM 578 C CA . PRO A 1 77 ? -14.554 -1.906 -5.351 1.00 95.50 77 PRO A CA 1
ATOM 579 C C . PRO A 1 77 ? -15.261 -1.816 -3.999 1.00 95.50 77 PRO A C 1
ATOM 581 O O . PRO A 1 77 ? -15.414 -2.822 -3.293 1.00 95.50 77 PRO A O 1
ATOM 584 N N . LYS A 1 78 ? -15.762 -0.626 -3.660 1.00 94.38 78 LYS A N 1
ATOM 585 C CA . LYS A 1 78 ? -16.505 -0.353 -2.412 1.00 94.38 78 LYS A CA 1
ATOM 586 C C . LYS A 1 78 ? -15.739 -0.717 -1.129 1.00 94.38 78 LYS A C 1
ATOM 588 O O . LYS A 1 78 ? -16.329 -1.167 -0.129 1.00 94.38 78 LYS A O 1
ATOM 593 N N . ARG A 1 79 ? -14.409 -0.624 -1.181 1.00 95.75 79 ARG A N 1
ATOM 594 C CA . ARG A 1 79 ? -13.487 -0.846 -0.059 1.00 95.75 79 ARG A CA 1
ATOM 595 C C . ARG A 1 79 ? -12.718 0.436 0.202 1.00 95.75 79 ARG A C 1
ATOM 597 O O . ARG A 1 79 ? -12.299 1.079 -0.747 1.00 95.75 79 ARG A O 1
ATOM 604 N N . GLY A 1 80 ? -12.538 0.767 1.479 1.00 94.62 80 GLY A N 1
ATOM 605 C CA . GLY A 1 80 ? -11.659 1.851 1.915 1.00 94.62 80 GLY A CA 1
ATOM 606 C C . GLY A 1 80 ? -10.345 1.319 2.479 1.00 94.62 80 GLY A C 1
ATOM 607 O O . GLY A 1 80 ? -10.073 0.119 2.387 1.00 94.62 80 GLY A O 1
ATOM 608 N N . HIS A 1 81 ? -9.562 2.201 3.104 1.00 94.88 81 HIS A N 1
ATOM 609 C CA . HIS A 1 81 ? -8.290 1.833 3.724 1.00 94.88 81 HIS A CA 1
ATOM 610 C C . HIS A 1 81 ? -8.453 0.678 4.716 1.00 94.88 81 HIS A C 1
ATOM 612 O O . HIS A 1 81 ? -9.325 0.713 5.589 1.00 94.88 81 HIS A O 1
ATOM 618 N N . PHE A 1 82 ? -7.597 -0.338 4.611 1.00 93.19 82 PHE A N 1
ATOM 619 C CA . PHE A 1 82 ? -7.618 -1.440 5.562 1.00 93.19 82 PHE A CA 1
ATOM 620 C C . PHE A 1 82 ? -7.024 -0.989 6.898 1.00 93.19 82 PHE A C 1
ATOM 622 O O . PHE A 1 82 ? -5.8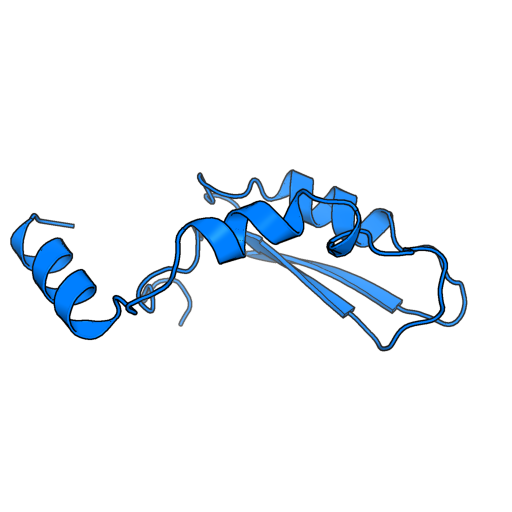12 -0.857 7.053 1.00 93.19 82 PHE A O 1
ATOM 629 N N . ILE A 1 83 ? -7.892 -0.775 7.880 1.00 90.69 83 ILE A N 1
ATOM 630 C CA . ILE A 1 83 ? -7.515 -0.406 9.242 1.00 90.69 83 ILE A CA 1
ATOM 631 C C . ILE A 1 83 ? -8.373 -1.183 10.237 1.00 90.69 83 ILE A C 1
ATOM 633 O O . ILE A 1 83 ? -9.537 -1.477 9.966 1.00 90.69 83 ILE A O 1
ATOM 637 N N . CYS A 1 84 ? -7.784 -1.553 11.377 1.00 90.12 84 CYS A N 1
ATOM 638 C CA . CYS A 1 84 ? -8.472 -2.238 12.478 1.00 90.12 84 CYS A CA 1
ATOM 639 C C . CYS A 1 84 ? -9.282 -3.487 12.058 1.00 90.12 84 CYS A C 1
ATOM 641 O O . CYS A 1 84 ? -10.310 -3.788 12.658 1.00 90.12 84 CYS A O 1
ATOM 643 N N . GLY A 1 85 ? -8.846 -4.212 11.019 1.00 87.12 85 GLY A N 1
ATOM 644 C CA . GLY A 1 85 ? -9.521 -5.434 10.569 1.00 87.12 85 GLY A CA 1
ATOM 645 C C . GLY A 1 85 ? -10.906 -5.212 9.951 1.00 87.12 85 GLY A C 1
ATOM 646 O O . GLY A 1 85 ? -11.782 -6.056 10.155 1.00 87.12 85 GLY A O 1
ATOM 647 N N . ASP A 1 86 ? -11.108 -4.098 9.229 1.00 88.12 86 ASP A N 1
ATOM 648 C CA . ASP A 1 86 ? -12.391 -3.714 8.616 1.00 88.12 86 ASP A CA 1
ATOM 649 C C . ASP A 1 86 ? -13.143 -4.927 8.014 1.00 88.12 86 ASP A C 1
ATOM 651 O O . ASP A 1 86 ? -12.661 -5.543 7.056 1.00 88.12 86 ASP A O 1
ATOM 655 N N . PRO A 1 87 ? -14.341 -5.273 8.535 1.00 87.94 87 PRO A N 1
ATOM 656 C CA . PRO A 1 87 ? -15.137 -6.404 8.063 1.00 87.94 87 PRO A CA 1
ATOM 657 C C . PRO A 1 87 ? -15.496 -6.357 6.581 1.00 87.94 87 PRO A C 1
ATOM 659 O O . PRO A 1 87 ? -15.811 -7.403 6.015 1.00 87.94 87 PRO A O 1
ATOM 662 N N . LYS A 1 88 ? -15.457 -5.180 5.943 1.00 89.56 88 LYS A N 1
ATOM 663 C CA . LYS A 1 88 ? -15.625 -5.076 4.492 1.00 89.56 88 LYS A CA 1
ATOM 664 C C . LYS A 1 88 ? -14.563 -5.898 3.755 1.00 89.56 88 LYS A C 1
ATOM 666 O O . LYS A 1 88 ? -14.852 -6.404 2.688 1.00 89.56 88 LYS A O 1
ATOM 671 N N . TRP A 1 89 ? -13.375 -6.102 4.306 1.00 90.44 89 TRP A N 1
ATOM 672 C CA . TRP A 1 89 ? -12.299 -6.848 3.646 1.00 90.44 89 TRP A CA 1
ATOM 673 C C . TRP A 1 89 ? -12.364 -8.381 3.814 1.00 90.44 89 TRP A C 1
ATOM 675 O O . TRP A 1 89 ? -11.419 -9.066 3.427 1.00 90.44 89 TRP A O 1
ATOM 685 N N . LYS A 1 90 ? -13.454 -8.920 4.376 1.00 83.94 90 LYS A N 1
ATOM 686 C CA . LYS A 1 90 ? -13.705 -10.368 4.498 1.00 83.94 90 LYS A CA 1
ATOM 687 C C . LYS A 1 90 ? -14.359 -10.976 3.258 1.00 83.94 90 LYS A C 1
ATOM 689 O O . LYS A 1 90 ? -15.051 -10.238 2.518 1.00 83.94 90 LYS A O 1
#